Protein AF-A0A818WH36-F1 (afdb_monomer_lite)

Structure (mmCIF, N/CA/C/O backbone):
data_AF-A0A818WH36-F1
#
_entry.id   AF-A0A818WH36-F1
#
loop_
_atom_site.group_PDB
_atom_site.id
_atom_site.type_symbol
_atom_site.label_atom_id
_atom_site.label_alt_id
_atom_site.label_comp_id
_atom_site.label_asym_id
_atom_site.label_entity_id
_atom_site.label_seq_id
_atom_site.pdbx_PDB_ins_code
_atom_site.Cartn_x
_atom_site.Cartn_y
_atom_site.Cartn_z
_atom_site.occupancy
_atom_site.B_iso_or_equiv
_atom_site.auth_seq_id
_atom_site.auth_comp_id
_atom_site.auth_asym_id
_atom_site.auth_atom_id
_atom_site.pdbx_PDB_model_num
ATOM 1 N N . MET A 1 1 ? 2.369 -7.032 0.832 1.00 93.62 1 MET A N 1
ATOM 2 C CA . MET A 1 1 ? 1.129 -6.885 1.620 1.00 93.62 1 MET A CA 1
ATOM 3 C C . MET A 1 1 ? 1.512 -6.418 3.009 1.00 93.62 1 MET A C 1
ATOM 5 O O . MET A 1 1 ? 2.555 -6.847 3.488 1.00 93.62 1 MET A O 1
ATOM 9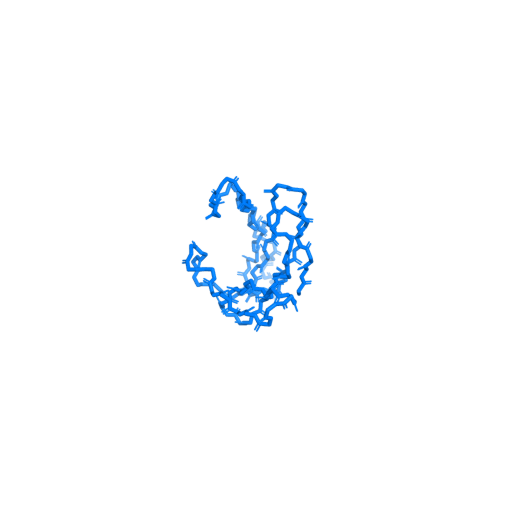 N N . CYS A 1 2 ? 0.713 -5.562 3.635 1.00 96.44 2 CYS A N 1
ATOM 10 C CA . CYS A 1 2 ? 0.891 -5.166 5.033 1.00 96.44 2 CYS A CA 1
ATOM 11 C C . CYS A 1 2 ? -0.473 -4.924 5.696 1.00 96.44 2 CYS A C 1
ATOM 13 O O . CYS A 1 2 ? -1.470 -4.719 5.005 1.00 96.44 2 CYS A O 1
ATOM 15 N N . TRP A 1 3 ? -0.521 -4.987 7.024 1.00 96.00 3 TRP A N 1
ATOM 16 C CA . TRP A 1 3 ? -1.721 -4.695 7.807 1.00 96.00 3 TRP A CA 1
ATOM 17 C C . TRP A 1 3 ? -1.719 -3.232 8.256 1.00 96.00 3 TRP A C 1
ATOM 19 O O . TRP A 1 3 ? -0.705 -2.743 8.757 1.00 96.00 3 TRP A O 1
ATOM 29 N N . SER A 1 4 ? -2.841 -2.531 8.101 1.00 95.69 4 SER A N 1
ATOM 30 C CA . SER A 1 4 ? -3.023 -1.184 8.641 1.00 95.69 4 SER A CA 1
ATOM 31 C C . SER A 1 4 ? -4.000 -1.218 9.807 1.00 95.69 4 SER A C 1
ATOM 33 O O . SER A 1 4 ? -5.192 -1.435 9.608 1.00 95.69 4 SER A O 1
ATOM 35 N N . SER A 1 5 ? -3.514 -0.925 11.014 1.00 94.44 5 SER A N 1
ATOM 36 C CA . SER A 1 5 ? -4.386 -0.757 12.182 1.00 94.44 5 SER A CA 1
ATOM 37 C C . SER A 1 5 ? -5.294 0.469 12.054 1.00 94.44 5 SER A C 1
ATOM 39 O O . SER A 1 5 ? -6.413 0.446 12.549 1.00 94.44 5 SER A 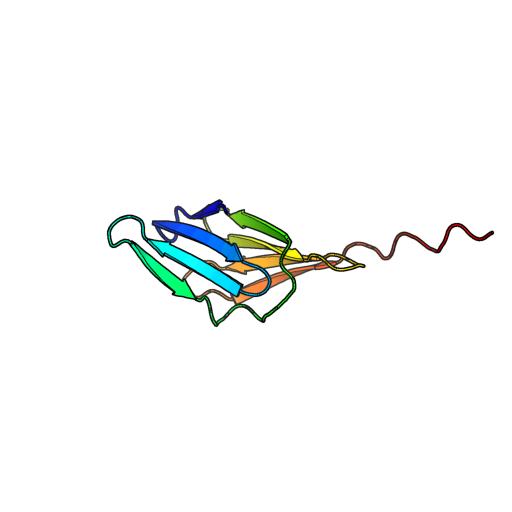O 1
ATOM 41 N N . ALA A 1 6 ? -4.845 1.516 11.354 1.00 94.56 6 ALA A N 1
ATOM 42 C CA . ALA A 1 6 ? -5.622 2.740 11.145 1.00 94.56 6 ALA A CA 1
ATOM 43 C C . ALA A 1 6 ? -6.864 2.506 10.277 1.00 94.56 6 ALA A C 1
ATOM 45 O O . ALA A 1 6 ? -7.922 3.069 10.535 1.00 94.56 6 ALA A O 1
ATOM 46 N N . LEU A 1 7 ? -6.721 1.675 9.241 1.00 93.56 7 LEU A N 1
ATOM 47 C CA . LEU A 1 7 ? -7.814 1.327 8.333 1.00 93.56 7 LEU A CA 1
ATOM 48 C C . LEU A 1 7 ? -8.532 0.034 8.738 1.00 93.56 7 LEU A C 1
ATOM 50 O O . LEU A 1 7 ? -9.572 -0.270 8.163 1.00 93.56 7 LEU A O 1
ATOM 54 N N . ASN A 1 8 ? -7.971 -0.728 9.685 1.00 94.38 8 ASN A N 1
ATOM 55 C CA . ASN A 1 8 ? -8.391 -2.083 10.053 1.00 94.38 8 ASN A CA 1
ATOM 56 C C . ASN A 1 8 ? -8.534 -3.013 8.832 1.00 94.38 8 ASN A C 1
ATOM 58 O O . ASN A 1 8 ? -9.517 -3.740 8.687 1.00 94.38 8 ASN A O 1
ATOM 62 N N . ARG A 1 9 ? -7.583 -2.911 7.897 1.00 95.75 9 ARG A N 1
ATOM 63 C CA . ARG A 1 9 ? -7.619 -3.582 6.589 1.00 95.75 9 ARG A CA 1
ATOM 64 C C . ARG A 1 9 ? -6.216 -3.967 6.133 1.00 95.75 9 ARG A C 1
ATOM 66 O O . ARG A 1 9 ? -5.223 -3.318 6.483 1.00 95.75 9 ARG A O 1
ATOM 73 N N . PHE A 1 10 ? -6.137 -4.988 5.283 1.00 96.31 10 PHE A N 1
ATOM 74 C CA . PHE A 1 10 ? -4.907 -5.312 4.567 1.00 96.31 10 PHE A CA 1
ATOM 75 C C . PHE A 1 10 ? -4.712 -4.378 3.377 1.00 96.31 10 PHE A C 1
ATOM 77 O O . PHE A 1 10 ? -5.648 -4.080 2.640 1.00 96.31 10 PHE A O 1
ATOM 84 N N . ILE A 1 11 ? -3.464 -3.980 3.154 1.00 96.75 11 ILE A N 1
ATOM 85 C CA . ILE A 1 11 ? -3.029 -3.249 1.968 1.00 96.75 11 ILE A CA 1
ATOM 86 C C . ILE A 1 11 ? -2.230 -4.209 1.091 1.00 96.75 11 ILE A C 1
ATOM 88 O O . ILE A 1 11 ? -1.211 -4.777 1.508 1.00 96.75 11 ILE A O 1
ATOM 92 N N . VAL A 1 12 ? -2.697 -4.406 -0.139 1.00 96.94 12 VAL A N 1
ATOM 93 C CA . VAL A 1 12 ? -2.125 -5.357 -1.095 1.00 96.94 12 VAL A CA 1
ATOM 94 C C . VAL A 1 12 ? -1.678 -4.621 -2.348 1.00 96.94 12 VAL A C 1
ATOM 96 O O . VAL A 1 12 ? -2.452 -3.910 -2.980 1.00 96.94 12 VAL A O 1
ATOM 99 N N . ILE A 1 13 ? -0.417 -4.820 -2.726 1.00 96.50 13 ILE A N 1
ATOM 100 C CA . ILE A 1 13 ? 0.125 -4.360 -4.004 1.00 96.50 13 ILE A CA 1
ATOM 101 C C . ILE A 1 13 ? -0.068 -5.466 -5.039 1.00 96.50 13 ILE A C 1
ATOM 103 O O . ILE A 1 13 ? 0.337 -6.604 -4.799 1.00 96.50 13 ILE A O 1
ATOM 107 N N . ASN A 1 14 ? -0.586 -5.111 -6.214 1.00 93.88 14 ASN A N 1
ATOM 108 C CA . ASN A 1 14 ? -0.559 -5.964 -7.396 1.00 93.88 14 ASN A CA 1
ATOM 109 C C . ASN A 1 14 ? -0.116 -5.150 -8.621 1.00 93.88 14 ASN A C 1
ATOM 111 O O . ASN A 1 14 ? -0.892 -4.398 -9.211 1.00 93.88 14 ASN A O 1
ATOM 115 N N . GLY A 1 15 ? 1.159 -5.286 -8.992 1.00 91.44 15 GLY A N 1
ATOM 116 C CA . GLY A 1 15 ? 1.744 -4.561 -10.118 1.00 91.44 15 GLY A CA 1
ATOM 117 C C . GLY A 1 15 ? 1.743 -3.049 -9.896 1.00 91.44 15 GLY A C 1
ATOM 118 O O . GLY A 1 15 ? 2.604 -2.527 -9.185 1.00 91.44 15 GLY A O 1
ATOM 119 N N . SER A 1 16 ? 0.804 -2.351 -10.539 1.00 94.62 16 SER A N 1
ATOM 120 C CA . SER A 1 16 ? 0.659 -0.895 -10.424 1.00 94.62 16 SER A CA 1
ATOM 121 C C . SER A 1 16 ? -0.511 -0.410 -9.596 1.00 94.62 16 SER A C 1
ATOM 123 O O . SER A 1 16 ? -0.628 0.789 -9.342 1.00 94.62 16 SER A O 1
ATOM 125 N N . ASP A 1 17 ? -1.330 -1.345 -9.148 1.00 95.00 17 ASP A N 1
ATOM 126 C CA . ASP A 1 17 ? -2.522 -1.072 -8.383 1.00 95.00 17 ASP A CA 1
ATOM 127 C C . ASP A 1 17 ? -2.286 -1.447 -6.915 1.00 95.00 17 ASP A C 1
ATOM 129 O O . ASP A 1 17 ? -1.525 -2.367 -6.588 1.00 95.00 17 ASP A O 1
ATOM 133 N N . VAL A 1 18 ? -2.935 -0.702 -6.025 1.00 96.44 18 VAL A N 1
ATOM 134 C CA . VAL A 1 18 ? -2.923 -0.943 -4.582 1.00 96.44 18 VAL A CA 1
ATOM 135 C C . VAL A 1 18 ? -4.364 -1.099 -4.130 1.00 96.44 18 VAL A C 1
ATOM 137 O O . VAL A 1 18 ? -5.232 -0.319 -4.523 1.00 96.44 18 VAL A O 1
ATOM 140 N N . PHE A 1 19 ? -4.615 -2.120 -3.324 1.00 96.25 19 PHE A N 1
ATOM 141 C CA . PHE A 1 19 ? -5.946 -2.508 -2.890 1.00 96.25 19 PHE A CA 1
ATOM 142 C C . PHE A 1 19 ? -6.044 -2.519 -1.371 1.00 96.25 19 PHE A C 1
ATOM 144 O O . PHE A 1 19 ? -5.101 -2.929 -0.691 1.00 96.25 19 PHE A O 1
ATOM 151 N N . LEU A 1 20 ? -7.204 -2.113 -0.863 1.00 96.06 20 LEU A N 1
ATOM 152 C CA . LEU A 1 20 ? -7.659 -2.411 0.486 1.00 96.06 20 LEU A CA 1
ATOM 153 C C . LEU A 1 20 ? -8.458 -3.705 0.449 1.00 96.06 20 LEU A C 1
ATOM 155 O O . LEU A 1 20 ? -9.355 -3.858 -0.378 1.00 96.06 20 LEU A O 1
ATOM 159 N N . VAL A 1 21 ? -8.126 -4.622 1.347 1.00 96.62 21 VAL A N 1
ATOM 160 C CA . VAL A 1 21 ? -8.849 -5.877 1.531 1.00 96.62 21 VAL A CA 1
ATOM 161 C C . VAL A 1 21 ? -9.405 -5.894 2.945 1.00 96.62 21 VAL A C 1
ATOM 163 O O . VAL A 1 21 ? -8.652 -5.794 3.917 1.00 96.62 21 VAL A O 1
ATOM 166 N N . ASP A 1 22 ? -10.725 -5.995 3.042 1.00 94.56 22 ASP A N 1
ATOM 167 C CA . ASP A 1 22 ? -11.450 -6.134 4.300 1.00 94.56 22 ASP A CA 1
ATOM 168 C C . ASP A 1 22 ? -11.792 -7.610 4.506 1.00 94.56 22 ASP A C 1
ATOM 170 O O . ASP A 1 22 ? -12.508 -8.229 3.718 1.00 94.56 22 ASP A O 1
ATOM 174 N N . GLU A 1 23 ? -11.225 -8.197 5.555 1.00 90.50 23 GLU A N 1
ATOM 175 C CA . GLU A 1 23 ? -11.375 -9.623 5.843 1.00 90.50 23 GLU A CA 1
ATOM 176 C C . GLU A 1 23 ? -12.781 -9.990 6.330 1.00 90.50 23 GLU A C 1
ATOM 178 O O . GLU A 1 23 ? -13.212 -11.126 6.144 1.00 90.50 23 GLU A O 1
ATOM 183 N N . ASN A 1 24 ? -13.522 -9.035 6.903 1.00 90.81 24 ASN A N 1
ATOM 184 C CA . ASN A 1 24 ? -14.820 -9.313 7.517 1.00 90.81 24 ASN A CA 1
ATOM 185 C C . ASN A 1 24 ? -15.908 -9.539 6.467 1.00 90.81 24 ASN A C 1
ATOM 187 O O . ASN A 1 24 ? -16.821 -10.337 6.666 1.00 90.81 24 ASN A O 1
ATOM 191 N N . ASN A 1 25 ? -15.820 -8.819 5.350 1.00 92.69 25 ASN A N 1
ATOM 192 C CA . ASN A 1 25 ? -16.792 -8.870 4.258 1.00 92.69 25 ASN A CA 1
ATOM 193 C C . ASN A 1 25 ? -16.184 -9.376 2.937 1.00 92.69 25 ASN A C 1
ATOM 195 O O . ASN A 1 25 ? -16.888 -9.418 1.931 1.00 92.69 25 ASN A O 1
ATOM 199 N N . MET A 1 26 ? -14.898 -9.756 2.937 1.00 90.19 26 MET A N 1
ATOM 200 C CA . MET A 1 26 ? -14.130 -10.166 1.754 1.00 90.19 26 MET A CA 1
ATOM 201 C C . MET A 1 26 ? -14.175 -9.147 0.603 1.00 90.19 26 MET A C 1
ATOM 203 O O . MET A 1 26 ? -14.053 -9.513 -0.569 1.00 90.19 26 MET A O 1
ATOM 207 N N . SER A 1 27 ? -14.364 -7.863 0.916 1.00 95.38 27 SER A N 1
ATOM 208 C CA . SER A 1 27 ? -14.381 -6.806 -0.091 1.00 95.38 27 SER A CA 1
ATOM 209 C C . SER A 1 27 ? -12.964 -6.391 -0.479 1.00 95.38 27 SER A C 1
ATOM 211 O O . SER A 1 27 ? -12.029 -6.414 0.327 1.00 95.38 27 SER A O 1
ATOM 213 N N . ILE A 1 28 ? -12.811 -6.026 -1.753 1.00 96.19 28 ILE A N 1
ATOM 214 C CA . ILE A 1 28 ? -11.556 -5.554 -2.329 1.00 96.19 28 ILE A CA 1
ATOM 215 C C . ILE A 1 28 ? -11.832 -4.210 -2.994 1.00 96.19 28 ILE A C 1
ATOM 217 O O . ILE A 1 28 ? -12.595 -4.125 -3.956 1.00 96.19 28 ILE A O 1
ATOM 221 N N . GLU A 1 29 ? -11.185 -3.164 -2.498 1.00 95.19 29 GLU A N 1
ATOM 222 C CA . GLU A 1 29 ? -11.337 -1.795 -2.986 1.00 95.19 29 GLU A CA 1
ATOM 223 C C . GLU A 1 29 ? -10.005 -1.301 -3.552 1.00 95.19 29 GLU A C 1
ATOM 225 O O . GLU A 1 29 ? -8.960 -1.428 -2.919 1.00 95.19 29 GLU A O 1
ATOM 230 N N . ASN A 1 30 ? -10.012 -0.729 -4.756 1.00 94.25 30 ASN A N 1
ATOM 231 C CA . ASN A 1 30 ? -8.815 -0.122 -5.335 1.00 94.25 30 ASN A CA 1
ATOM 232 C C . ASN A 1 30 ? -8.607 1.293 -4.778 1.00 94.25 30 ASN A C 1
ATOM 234 O O . ASN A 1 30 ? -9.528 2.111 -4.790 1.00 94.25 30 ASN A O 1
ATOM 238 N N . ILE A 1 31 ? -7.385 1.608 -4.350 1.00 92.50 31 ILE A N 1
ATOM 239 C CA . ILE A 1 31 ? -7.034 2.942 -3.857 1.00 92.50 31 ILE A CA 1
ATOM 240 C C . ILE A 1 31 ? -6.721 3.852 -5.049 1.00 92.50 31 ILE A C 1
ATOM 242 O O . ILE A 1 31 ? -5.562 4.049 -5.416 1.00 92.50 31 ILE A O 1
ATOM 246 N N . GLN A 1 32 ? -7.760 4.437 -5.646 1.00 86.75 32 GLN A N 1
ATOM 247 C CA . GLN A 1 32 ? -7.620 5.288 -6.836 1.00 86.75 32 GLN A CA 1
ATOM 248 C C . GLN A 1 32 ? -6.787 6.559 -6.600 1.00 86.75 32 GLN A C 1
ATOM 250 O O . GLN A 1 32 ? -6.234 7.113 -7.548 1.00 86.75 32 GLN A O 1
ATOM 255 N N . ALA A 1 33 ? -6.674 7.013 -5.346 1.00 85.00 33 ALA A N 1
ATOM 256 C CA . ALA A 1 33 ? -5.863 8.173 -4.975 1.00 85.00 33 ALA A CA 1
ATOM 257 C C . ALA A 1 33 ? -4.357 7.957 -5.224 1.00 85.00 33 ALA A C 1
ATOM 259 O O . ALA A 1 33 ? -3.605 8.916 -5.402 1.00 85.00 33 ALA A O 1
ATOM 260 N N . LEU A 1 34 ? -3.901 6.700 -5.265 1.00 88.69 34 LEU A N 1
ATOM 261 C CA . LEU A 1 34 ? -2.508 6.378 -5.538 1.00 88.69 34 LEU A CA 1
ATOM 262 C C . LEU A 1 34 ? -2.262 6.371 -7.048 1.00 88.69 34 LEU A C 1
ATOM 264 O O . LEU A 1 34 ? -2.811 5.556 -7.788 1.00 88.69 34 LEU A O 1
ATOM 268 N N . GLN A 1 35 ? -1.383 7.263 -7.511 1.00 85.56 35 GLN A N 1
ATOM 269 C CA . GLN A 1 35 ? -0.931 7.257 -8.902 1.00 85.56 35 GLN A CA 1
ATOM 270 C C . GLN A 1 35 ? -0.394 5.873 -9.284 1.00 85.56 35 GLN A C 1
ATOM 272 O O . GLN A 1 35 ? 0.443 5.310 -8.575 1.00 85.56 35 GLN A O 1
ATOM 277 N N . LYS A 1 36 ? -0.813 5.353 -10.443 1.00 86.00 36 LYS A N 1
ATOM 278 C CA . LYS A 1 36 ? -0.303 4.081 -10.966 1.00 86.00 36 LYS A CA 1
ATOM 279 C C . LYS A 1 36 ? 1.205 4.169 -11.188 1.00 86.00 36 LYS A C 1
ATOM 281 O O . LYS A 1 36 ? 1.679 4.901 -12.055 1.00 86.00 36 LYS A O 1
ATOM 286 N N . ARG A 1 37 ? 1.965 3.403 -10.409 1.00 92.31 37 ARG A N 1
ATOM 287 C CA . ARG A 1 37 ? 3.426 3.268 -10.512 1.00 92.31 37 ARG A CA 1
ATOM 288 C C . ARG A 1 37 ? 3.784 1.800 -10.427 1.00 92.31 37 ARG A C 1
ATOM 290 O O . ARG A 1 37 ? 3.000 1.014 -9.933 1.00 92.31 37 ARG A O 1
ATOM 297 N N . LYS A 1 38 ? 4.954 1.381 -10.903 1.00 94.38 38 LYS A N 1
ATOM 298 C CA . LYS A 1 38 ? 5.413 0.007 -10.646 1.00 94.38 38 LYS A CA 1
ATOM 299 C C . LYS A 1 38 ? 5.775 -0.094 -9.169 1.00 94.38 38 LYS A C 1
ATOM 301 O O . LYS A 1 38 ? 6.841 0.377 -8.788 1.00 94.38 38 LYS A O 1
ATOM 306 N N . TRP A 1 39 ? 4.893 -0.651 -8.350 1.00 95.56 39 TRP A N 1
ATOM 307 C CA . TRP A 1 39 ? 5.125 -0.811 -6.920 1.00 95.56 39 TRP A CA 1
ATOM 308 C C . TRP A 1 39 ? 5.921 -2.090 -6.654 1.00 95.56 39 TRP A C 1
ATOM 310 O O . TRP A 1 39 ? 5.810 -3.073 -7.388 1.00 95.56 39 TRP A O 1
ATOM 320 N N . LEU A 1 40 ? 6.763 -2.062 -5.625 1.00 95.38 40 LEU A N 1
ATOM 321 C CA . LEU A 1 40 ? 7.587 -3.195 -5.216 1.00 95.38 40 LEU A CA 1
ATOM 322 C C . LEU A 1 40 ? 7.109 -3.779 -3.891 1.00 95.38 40 LEU A C 1
ATOM 324 O O . LEU A 1 40 ? 6.861 -4.978 -3.801 1.00 95.38 40 LEU A O 1
ATOM 328 N N . SER A 1 41 ? 7.015 -2.937 -2.864 1.00 96.06 41 SER A N 1
ATOM 329 C CA . SER A 1 41 ? 6.668 -3.352 -1.510 1.00 96.06 41 SER A CA 1
ATOM 330 C C . SER A 1 41 ? 5.947 -2.237 -0.757 1.00 96.06 41 SER A C 1
ATOM 332 O O . SER A 1 41 ? 5.980 -1.073 -1.166 1.00 96.06 41 SER A O 1
ATOM 334 N N . CYS A 1 42 ? 5.285 -2.615 0.334 1.00 97.00 42 CYS A N 1
ATOM 335 C CA . CYS A 1 42 ? 4.557 -1.719 1.221 1.00 97.00 42 CYS A CA 1
ATOM 336 C C . CYS A 1 42 ? 4.840 -2.046 2.687 1.00 97.00 42 CYS A C 1
ATOM 338 O O . CYS A 1 42 ? 4.986 -3.214 3.050 1.00 97.00 42 CYS A O 1
ATOM 340 N N . THR A 1 43 ? 4.847 -1.017 3.526 1.00 97.69 43 THR A N 1
ATOM 341 C CA . THR A 1 43 ? 4.735 -1.142 4.983 1.00 97.69 43 THR A CA 1
ATOM 342 C C . THR A 1 43 ? 3.912 0.017 5.535 1.00 97.69 43 THR A C 1
ATOM 344 O O . THR A 1 43 ? 3.668 0.996 4.833 1.00 97.69 43 THR A O 1
ATOM 347 N N . THR A 1 44 ? 3.465 -0.083 6.776 1.00 96.88 44 THR A N 1
ATOM 348 C CA . THR A 1 44 ? 2.564 0.882 7.412 1.00 96.88 44 THR A CA 1
ATOM 349 C C . THR A 1 44 ? 3.038 1.224 8.816 1.00 96.88 44 THR A C 1
ATOM 351 O O . THR A 1 44 ? 3.612 0.391 9.515 1.00 96.88 44 THR A O 1
ATOM 354 N N . SER A 1 45 ? 2.779 2.462 9.223 1.00 95.62 45 SER A N 1
ATOM 355 C CA . SER A 1 45 ? 2.778 2.899 10.618 1.00 95.62 45 SER A CA 1
ATOM 356 C C . SER A 1 45 ? 1.334 3.145 11.077 1.00 95.62 45 SER A C 1
ATOM 358 O O . SER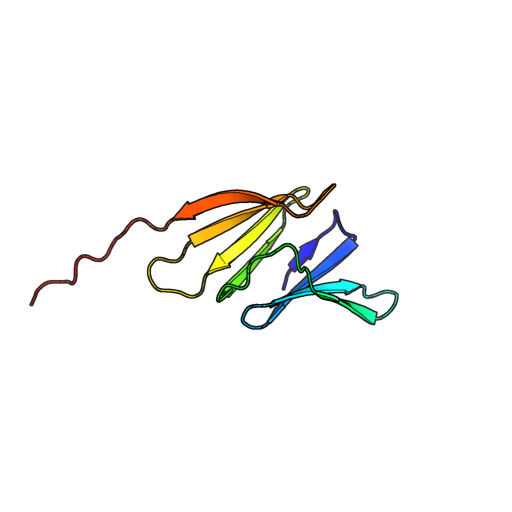 A 1 45 ? 0.379 2.776 10.388 1.00 95.62 45 SER A O 1
ATOM 360 N N . GLU A 1 46 ? 1.161 3.776 12.238 1.00 95.06 46 GLU A N 1
ATOM 361 C CA . GLU A 1 46 ? -0.156 4.171 12.750 1.00 95.06 46 GLU A CA 1
ATOM 362 C C . GLU A 1 46 ? -0.871 5.183 11.849 1.00 95.06 46 GLU A C 1
ATOM 364 O O . GLU A 1 46 ? -2.093 5.178 11.777 1.00 95.06 46 GLU A O 1
ATOM 369 N N . THR A 1 47 ? -0.133 6.046 11.149 1.00 96.06 47 THR A N 1
ATOM 370 C CA . THR A 1 47 ? -0.718 7.151 10.370 1.00 96.06 47 THR A CA 1
ATOM 371 C C . THR A 1 47 ? -0.310 7.150 8.907 1.00 96.06 47 THR A C 1
ATOM 373 O O . THR A 1 47 ? -0.928 7.860 8.114 1.00 96.06 47 THR A O 1
ATOM 376 N N . SER A 1 48 ? 0.710 6.370 8.545 1.00 97.31 48 SER A N 1
ATOM 377 C CA . SER A 1 48 ? 1.346 6.459 7.236 1.00 97.31 48 SER A CA 1
ATOM 378 C C . SER A 1 48 ? 1.439 5.107 6.530 1.00 97.31 48 SER A C 1
ATOM 380 O O . SER A 1 48 ? 1.690 4.068 7.141 1.00 97.31 48 SER A O 1
ATOM 382 N N . LEU A 1 49 ? 1.288 5.135 5.209 1.00 97.44 49 LEU A N 1
ATOM 383 C CA . LEU A 1 49 ? 1.618 4.056 4.286 1.00 97.44 49 LEU A CA 1
ATOM 384 C C . LEU A 1 49 ? 2.917 4.402 3.565 1.00 97.44 49 LEU A C 1
ATOM 386 O O . LEU A 1 49 ? 3.030 5.452 2.942 1.00 97.44 49 LEU A O 1
ATOM 390 N N . PHE A 1 50 ? 3.869 3.482 3.578 1.00 97.81 50 PHE A N 1
ATOM 391 C CA . PHE A 1 50 ? 5.114 3.592 2.834 1.00 97.81 50 PHE A CA 1
ATOM 392 C C . PHE A 1 50 ? 5.088 2.632 1.648 1.00 97.81 50 PHE A C 1
ATOM 394 O O . PHE A 1 50 ? 4.882 1.431 1.827 1.00 97.81 50 PHE A O 1
ATOM 401 N N . LEU A 1 51 ? 5.327 3.148 0.444 1.00 97.31 51 LEU A N 1
ATOM 402 C CA . LEU A 1 51 ? 5.417 2.377 -0.797 1.00 97.31 51 LEU A CA 1
ATOM 403 C C . LEU A 1 51 ? 6.788 2.561 -1.441 1.00 97.31 51 LEU A C 1
ATOM 405 O O . LEU A 1 51 ? 7.274 3.683 -1.557 1.00 97.31 51 LEU A O 1
ATOM 409 N N . SER A 1 52 ? 7.390 1.470 -1.912 1.00 96.44 52 SER A N 1
ATOM 410 C CA . SER A 1 52 ? 8.606 1.518 -2.729 1.00 96.44 52 SER A CA 1
ATOM 411 C C . SER A 1 52 ? 8.310 1.211 -4.193 1.00 96.44 52 SER A C 1
ATOM 413 O O . SER A 1 52 ? 7.419 0.419 -4.511 1.00 96.44 52 SER A O 1
ATOM 415 N N . THR A 1 53 ? 9.054 1.833 -5.108 1.00 95.25 53 THR A N 1
ATOM 416 C CA . THR A 1 53 ? 8.896 1.615 -6.553 1.00 95.25 53 THR A CA 1
ATOM 417 C C . THR A 1 53 ? 9.861 0.551 -7.087 1.00 95.25 53 THR A C 1
ATOM 419 O O . THR A 1 53 ? 10.996 0.417 -6.636 1.00 95.25 53 THR A O 1
ATOM 422 N N . LYS A 1 54 ? 9.428 -0.214 -8.092 1.00 92.00 54 LYS A N 1
ATOM 423 C CA . LYS A 1 54 ? 10.220 -1.213 -8.824 1.00 92.00 54 LYS A CA 1
ATOM 424 C C . LYS A 1 54 ? 10.733 -0.628 -10.143 1.00 92.00 54 LYS A C 1
ATOM 426 O O . LYS A 1 54 ? 10.349 -1.072 -11.227 1.00 92.00 54 LYS A O 1
ATOM 431 N N . VAL A 1 55 ? 11.560 0.406 -10.050 1.00 88.94 55 VAL A N 1
ATOM 432 C CA . VAL A 1 55 ? 12.217 1.055 -11.195 1.00 88.94 55 VAL A CA 1
ATOM 433 C C . VAL A 1 55 ? 13.676 1.352 -10.857 1.00 88.94 55 VAL A C 1
ATOM 435 O O . VAL A 1 55 ? 14.046 1.371 -9.684 1.00 88.94 55 VAL A O 1
ATOM 438 N N . TRP A 1 56 ? 14.505 1.559 -11.883 1.00 84.25 56 TRP A N 1
ATOM 439 C CA . TRP A 1 56 ? 15.838 2.131 -11.690 1.00 84.25 56 TRP A CA 1
ATOM 440 C C . TRP A 1 56 ? 15.695 3.547 -11.118 1.00 84.25 56 TRP A C 1
ATOM 442 O O . TRP A 1 56 ? 14.794 4.270 -11.541 1.00 84.25 56 TRP A O 1
ATOM 452 N N . GLY A 1 57 ? 16.518 3.908 -10.132 1.00 86.00 57 GLY A N 1
ATOM 453 C CA . GLY A 1 57 ? 16.258 5.092 -9.307 1.00 86.00 57 GLY A CA 1
ATOM 454 C C . GLY A 1 57 ? 15.013 4.909 -8.429 1.00 86.00 57 GLY A C 1
ATOM 455 O O . GLY A 1 57 ? 14.080 5.709 -8.483 1.00 86.00 57 GLY A O 1
ATOM 456 N N . SER A 1 58 ? 14.934 3.788 -7.700 1.00 89.56 58 SER A N 1
ATOM 457 C CA . SER A 1 58 ? 13.783 3.482 -6.842 1.00 89.56 58 SER A CA 1
ATOM 458 C C . SER A 1 58 ? 13.574 4.578 -5.797 1.00 89.56 58 SER A C 1
ATOM 460 O O . SER A 1 58 ? 14.516 5.164 -5.268 1.00 89.56 58 SER A O 1
ATOM 462 N N . SER A 1 59 ? 12.315 4.832 -5.470 1.00 93.50 59 SER A N 1
ATOM 463 C CA . SER A 1 59 ? 11.933 5.821 -4.475 1.00 93.50 59 SER A CA 1
ATOM 464 C C . SER A 1 59 ? 11.041 5.194 -3.423 1.00 93.50 59 SER A C 1
ATOM 466 O O . SER A 1 59 ? 10.209 4.341 -3.746 1.00 93.50 59 SER A O 1
ATOM 468 N N . ILE A 1 60 ? 11.158 5.684 -2.196 1.00 96.44 60 ILE A N 1
ATOM 469 C CA . ILE A 1 60 ? 10.189 5.430 -1.134 1.00 96.44 60 ILE A CA 1
ATOM 470 C C . ILE A 1 60 ? 9.231 6.616 -1.102 1.00 96.44 60 ILE A C 1
ATOM 472 O O . ILE A 1 60 ? 9.648 7.767 -1.205 1.00 96.44 60 ILE A O 1
ATOM 476 N N . MET A 1 61 ? 7.943 6.341 -0.985 1.00 96.62 61 MET A N 1
ATOM 477 C CA . MET A 1 61 ? 6.886 7.339 -0.897 1.00 96.62 61 MET A CA 1
ATOM 478 C C . MET A 1 61 ? 6.098 7.094 0.381 1.00 96.62 61 MET A C 1
ATOM 480 O O . MET A 1 61 ? 5.715 5.960 0.649 1.00 96.62 61 MET A O 1
ATOM 484 N N . GLU A 1 62 ? 5.872 8.145 1.154 1.00 97.69 62 GLU A N 1
ATOM 485 C CA . GLU A 1 62 ? 5.009 8.152 2.328 1.00 97.69 62 GLU A CA 1
ATOM 486 C C . GLU A 1 62 ? 3.678 8.801 1.974 1.00 97.69 62 GLU A C 1
ATOM 488 O O . GLU A 1 62 ? 3.645 9.910 1.440 1.00 97.69 62 GLU A O 1
ATOM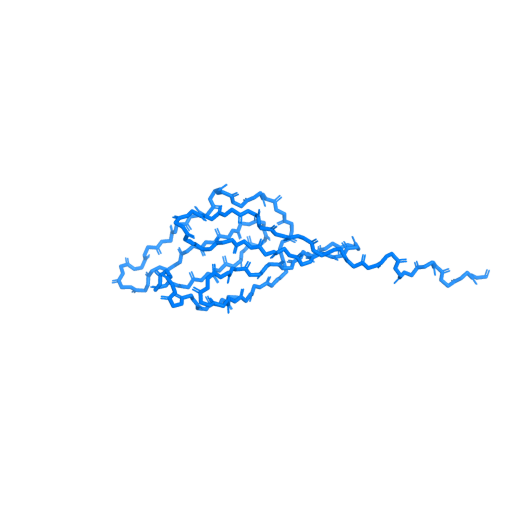 493 N N . PHE A 1 63 ? 2.593 8.127 2.326 1.00 96.81 63 PHE A N 1
ATOM 494 C CA . PHE A 1 63 ? 1.233 8.613 2.193 1.00 96.81 63 PHE A CA 1
ATOM 495 C C . PHE A 1 63 ? 0.568 8.672 3.563 1.00 96.81 63 PHE A C 1
ATOM 497 O O . PHE A 1 63 ? 0.760 7.756 4.362 1.00 96.81 63 PHE A O 1
ATOM 504 N N . SER A 1 64 ? -0.243 9.692 3.828 1.00 96.50 64 SER A N 1
ATOM 505 C CA . SER A 1 64 ? -1.159 9.674 4.970 1.00 96.50 64 SER A CA 1
ATOM 506 C C . SER A 1 64 ? -2.194 8.569 4.769 1.00 96.50 64 SER A C 1
ATOM 508 O O . SER A 1 64 ? -2.568 8.265 3.641 1.00 96.50 64 SER A O 1
ATOM 510 N N . LEU A 1 65 ? -2.655 7.937 5.846 1.00 94.56 65 LEU A N 1
ATOM 511 C CA . LEU A 1 65 ? -3.747 6.957 5.787 1.00 94.56 65 LEU A CA 1
ATOM 512 C C . LEU A 1 65 ? -5.115 7.607 6.016 1.00 94.56 65 LEU A C 1
ATOM 514 O O . LEU A 1 65 ? -6.100 7.184 5.417 1.00 94.56 65 LEU A O 1
ATOM 518 N N . LEU A 1 66 ? -5.170 8.616 6.890 1.00 92.69 66 LEU A N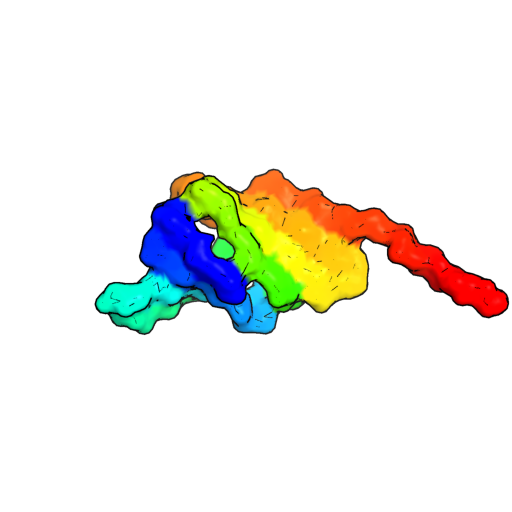 1
ATOM 519 C CA . LEU A 1 66 ? -6.389 9.294 7.323 1.00 92.69 66 LEU A CA 1
ATOM 520 C C . LEU A 1 66 ? -6.166 10.817 7.404 1.00 92.69 66 LEU A C 1
ATOM 522 O O . LEU A 1 66 ? -5.048 11.244 7.697 1.00 92.69 66 LEU A O 1
ATOM 526 N N . PRO A 1 67 ? -7.215 11.638 7.192 1.00 88.69 67 PRO A N 1
ATOM 527 C CA . PRO A 1 67 ? -8.573 11.239 6.796 1.00 88.69 67 PRO A CA 1
ATOM 528 C C . PRO A 1 67 ? -8.655 10.759 5.337 1.00 88.69 67 PRO A C 1
ATOM 530 O O . PRO A 1 67 ? -9.581 10.038 4.978 1.00 88.69 67 PRO A O 1
ATOM 533 N N . THR A 1 68 ? -7.674 11.129 4.517 1.00 90.69 68 THR A N 1
ATOM 534 C CA . THR A 1 68 ? -7.560 10.784 3.100 1.00 90.69 68 THR A CA 1
ATOM 535 C C . THR A 1 68 ? -6.155 10.273 2.792 1.00 90.69 68 THR A C 1
ATOM 537 O O . THR A 1 68 ? -5.179 10.627 3.463 1.00 90.69 68 THR A O 1
ATOM 540 N N . ILE A 1 69 ? -6.059 9.413 1.772 1.00 93.62 69 ILE A N 1
ATOM 541 C CA . ILE A 1 69 ? -4.777 8.882 1.310 1.00 93.62 69 ILE A CA 1
ATOM 542 C C . ILE A 1 69 ? -4.119 9.891 0.379 1.00 93.62 69 ILE A C 1
ATOM 544 O O . ILE A 1 69 ? -4.533 10.041 -0.770 1.00 93.62 69 ILE A O 1
ATOM 548 N N . GLU A 1 70 ? -3.086 10.565 0.874 1.00 94.81 70 GLU A N 1
ATOM 549 C CA . GLU A 1 70 ? -2.407 11.651 0.167 1.00 94.81 70 GLU A CA 1
ATOM 550 C C . GLU A 1 70 ? -0.895 11.528 0.301 1.00 94.81 70 GLU A C 1
ATOM 552 O O . GLU A 1 70 ? -0.385 11.053 1.310 1.00 94.81 70 GLU A O 1
ATOM 557 N N . LEU A 1 71 ? -0.162 11.938 -0.735 1.00 95.44 71 LEU A N 1
ATOM 558 C CA . LEU A 1 71 ? 1.297 11.902 -0.727 1.00 95.44 71 LEU A CA 1
ATOM 559 C C . LEU A 1 71 ? 1.837 12.951 0.251 1.00 95.44 71 LEU A C 1
ATOM 561 O O . LEU A 1 71 ? 1.671 14.146 0.032 1.00 95.44 71 LEU A O 1
ATOM 565 N N . VAL A 1 72 ? 2.544 12.495 1.280 1.00 96.56 72 VAL A N 1
ATOM 566 C CA . VAL A 1 72 ? 3.191 13.354 2.279 1.00 96.56 72 VAL A CA 1
ATOM 567 C C . VAL A 1 72 ? 4.626 13.648 1.865 1.00 96.56 72 VAL A C 1
ATOM 569 O O . VAL A 1 72 ? 5.072 14.796 1.885 1.00 96.56 72 VAL A O 1
ATOM 572 N N . LYS A 1 73 ? 5.374 12.605 1.490 1.00 96.25 73 LYS A N 1
ATOM 573 C CA . LYS A 1 73 ? 6.810 12.721 1.227 1.00 96.25 73 LYS A CA 1
ATOM 574 C C . LYS A 1 73 ? 7.298 11.689 0.224 1.00 96.25 73 L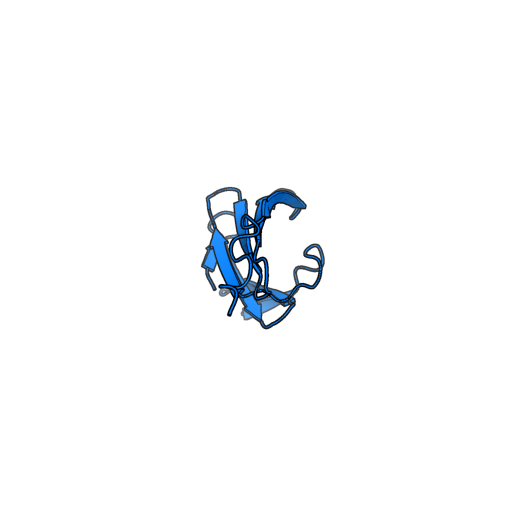YS A C 1
ATOM 576 O O . LYS A 1 73 ? 6.778 10.583 0.141 1.00 96.25 73 LYS A O 1
ATOM 581 N N . GLN A 1 74 ? 8.342 12.040 -0.522 1.00 95.94 74 GLN A N 1
ATOM 582 C CA . GLN A 1 74 ? 9.058 11.117 -1.396 1.00 95.94 74 GLN A CA 1
ATOM 583 C C . GLN A 1 74 ? 10.561 11.220 -1.132 1.00 95.94 74 GLN A C 1
ATOM 585 O O . GLN A 1 74 ? 11.134 12.308 -1.166 1.00 95.94 74 GLN A O 1
ATOM 590 N N . TRP A 1 75 ? 11.198 10.076 -0.896 1.00 95.12 75 TRP A N 1
ATOM 591 C CA . TRP A 1 75 ? 12.647 9.927 -0.867 1.00 95.12 75 TRP A CA 1
ATOM 592 C C . TRP A 1 75 ? 13.088 9.279 -2.168 1.00 95.12 75 TRP A C 1
ATOM 594 O O . TRP A 1 75 ? 12.684 8.157 -2.475 1.00 95.12 75 TRP A O 1
ATOM 604 N N . GLN A 1 76 ? 13.915 9.985 -2.929 1.00 90.31 76 GLN A N 1
ATOM 605 C CA . GLN A 1 76 ? 14.615 9.389 -4.060 1.00 90.31 76 GLN A CA 1
ATOM 606 C C . GLN A 1 76 ? 15.822 8.619 -3.542 1.00 90.31 76 GLN A C 1
ATOM 608 O O . GLN A 1 76 ? 16.495 9.081 -2.615 1.00 90.31 76 GLN A O 1
ATOM 613 N N . SER A 1 77 ? 16.127 7.474 -4.151 1.00 82.88 77 SER A N 1
ATOM 614 C CA . SER A 1 77 ? 17.485 6.957 -4.049 1.00 82.88 77 SER A CA 1
ATOM 615 C C . SER A 1 77 ? 18.445 8.015 -4.599 1.00 82.88 77 SER A C 1
ATOM 617 O O . SER A 1 77 ? 18.132 8.608 -5.635 1.00 82.88 77 SER A O 1
ATOM 619 N N . PRO A 1 78 ? 19.605 8.250 -3.970 1.00 77.38 78 PRO A N 1
ATOM 620 C CA . PRO A 1 78 ? 20.658 8.992 -4.644 1.00 77.38 78 PRO A CA 1
ATOM 621 C C . PRO A 1 78 ? 20.975 8.299 -5.977 1.00 77.38 78 PRO A C 1
ATOM 623 O O . PRO A 1 78 ? 20.904 7.070 -6.069 1.00 77.38 78 PRO A O 1
ATOM 626 N N . ASP A 1 79 ? 21.297 9.079 -7.009 1.00 66.00 79 ASP A N 1
ATOM 627 C CA . ASP A 1 79 ? 21.764 8.567 -8.301 1.00 66.00 79 ASP A CA 1
ATOM 628 C C . ASP A 1 79 ? 23.141 7.909 -8.116 1.00 66.00 79 ASP A C 1
ATOM 630 O O . ASP A 1 79 ? 24.179 8.470 -8.453 1.00 66.00 79 ASP A O 1
ATOM 634 N N . THR A 1 80 ? 23.193 6.726 -7.512 1.00 62.88 80 THR A N 1
ATOM 635 C CA . THR A 1 80 ? 24.441 5.996 -7.283 1.00 62.88 80 THR A CA 1
ATOM 636 C C . THR A 1 80 ? 24.366 4.649 -7.970 1.00 62.88 80 THR A C 1
ATOM 638 O O . THR A 1 80 ? 24.024 3.642 -7.361 1.00 62.88 80 THR A O 1
ATOM 641 N N . CYS A 1 81 ? 24.635 4.692 -9.273 1.00 58.03 81 CYS A N 1
ATOM 642 C CA . CYS A 1 81 ? 25.835 4.109 -9.872 1.00 58.03 81 CYS A CA 1
ATOM 643 C C . CYS A 1 81 ? 26.118 4.925 -11.143 1.00 58.03 81 CYS A C 1
ATOM 645 O O . CYS A 1 81 ? 25.483 4.702 -12.176 1.00 58.03 81 CYS A O 1
ATOM 647 N N . SER A 1 82 ? 27.069 5.867 -11.105 1.00 61.47 82 SER A N 1
ATOM 648 C CA . SER A 1 82 ? 27.815 6.159 -12.331 1.00 61.47 82 SER A CA 1
ATOM 649 C C . SER A 1 82 ? 28.370 4.814 -12.775 1.00 61.47 82 SER A C 1
ATOM 651 O O . SER A 1 82 ? 29.064 4.178 -11.987 1.00 61.47 82 SER A O 1
ATOM 653 N N . ARG A 1 83 ? 27.950 4.345 -13.955 1.00 56.00 83 ARG A N 1
ATOM 654 C CA . ARG A 1 83 ? 28.426 3.115 -14.600 1.00 56.00 83 ARG A CA 1
ATOM 655 C C . ARG A 1 83 ? 29.890 2.902 -14.214 1.00 56.00 83 ARG A C 1
ATOM 657 O O . ARG A 1 83 ? 30.670 3.819 -14.468 1.00 56.00 83 ARG A O 1
ATOM 664 N N . ASP A 1 84 ? 30.238 1.771 -13.594 1.00 61.06 84 ASP A N 1
ATOM 665 C CA . ASP A 1 84 ? 31.647 1.412 -13.412 1.00 61.06 84 ASP A CA 1
ATOM 666 C C . ASP A 1 84 ? 32.252 1.407 -14.818 1.00 61.06 84 ASP A C 1
ATOM 668 O O . ASP A 1 84 ? 31.925 0.565 -15.660 1.00 61.06 84 ASP A O 1
ATOM 672 N N . GLY A 1 85 ? 32.956 2.494 -15.128 1.00 53.16 85 GLY A N 1
ATOM 673 C CA . GLY A 1 85 ? 33.438 2.799 -16.459 1.00 53.16 85 GLY A CA 1
ATOM 674 C C . GLY A 1 85 ? 34.524 1.802 -16.806 1.00 53.16 85 GLY A C 1
ATOM 675 O O . GLY A 1 85 ? 35.521 1.714 -16.094 1.00 53.16 85 GLY A O 1
ATOM 676 N N . VAL A 1 86 ? 34.254 1.051 -17.869 1.00 40.91 86 VAL A N 1
ATOM 677 C CA . VAL A 1 86 ? 35.171 0.171 -18.601 1.00 40.91 86 VAL A CA 1
ATOM 678 C C . VAL A 1 86 ? 36.429 0.923 -19.019 1.00 40.91 86 VAL A C 1
ATOM 680 O O . VAL A 1 86 ? 36.276 2.081 -19.473 1.00 40.91 86 VAL A O 1
#

Secondary structure (DSSP, 8-state):
-EEETTTTEEEEEETTEEEEEETTTTEEEE-TTS----EEEEEE-SSEEEEEE-SSS-EEEEEE-SSS--EEEEEEPP--------

Sequence (86 aa):
MCWSSALNRFIVINGSDVFLVDENNMSIENIQALQKRKWLSCTTSETSLFLSTKVWGSSIMEFSLLPTIELVKQWQSPDTCSRDGV

pLDDT: mean 90.25, std 11.39, range [40.91, 97.81]

Organism: NCBI:txid392033

Radius of gyration: 14.74 Å; chains: 1; bounding box: 52×24×31 Å

Foldseek 3Di:
DEAAPQVRFDWDDDQFWIWTADPVVRDIHTQPQDDRAGWDDWYDDNFWIWTWGPDVQIKIWIFGPPPHTGTDDIGTDPPPDPDPDD